Protein AF-A0A8S2YCW8-F1 (afdb_monomer_lite)

pLDDT: mean 87.6, std 7.98, range [51.78, 95.0]

Secondary structure (DSSP, 8-state):
--TTHHHHHHHHHHHHHHHHHHHHHHHHHHHHHHHHHHHHHHHHHHHHHHHHHHHHHHHHHHHHHHHHHHHHHHHHHHHHTTT-SSSSHHHHHHHHHHHHHHHHHHH--

Sequence (109 aa):
MSSLLLPLVLGVFTAIITIQQQNAAREQRNQDRNATEKQRLEDQMAAKQLRELEGILSDNRYKDDAFDAYMKEIGKMMQNNHGWLTSNLVTATIARAETLTIFRRLDAN

Radius of gyration: 37.37 Å; chains: 1; bounding box: 82×25×93 Å

Foldseek 3Di:
DPPPPVVVVVVVVVVVVVVVVVVVVVVVVVVVVVVVVVVVVVVVVVVVVVVVVVVVVVLVVVLVVLVVVLVVVLVVLCVVVVNDQVPDPVSVVVNVVSVVVSVCVNVVD

Organism: NCBI:txid392030

Structure (mmCIF, N/CA/C/O backbone):
data_AF-A0A8S2YCW8-F1
#
_entry.id   AF-A0A8S2YCW8-F1
#
loop_
_atom_site.group_PDB
_atom_site.id
_atom_site.type_symbol
_atom_site.label_atom_id
_atom_site.label_alt_id
_atom_site.label_comp_id
_atom_site.label_asym_id
_atom_site.label_entity_id
_atom_site.label_seq_id
_atom_site.pdbx_PDB_ins_code
_atom_site.Cartn_x
_atom_site.Cartn_y
_atom_site.Cartn_z
_atom_site.occupancy
_atom_site.B_iso_or_equiv
_atom_site.auth_seq_id
_atom_site.auth_comp_id
_atom_site.auth_asym_id
_atom_site.auth_atom_id
_atom_site.pdbx_PDB_model_num
ATOM 1 N N . MET A 1 1 ? -53.677 -14.190 59.316 1.00 51.78 1 MET A N 1
ATOM 2 C CA . MET A 1 1 ? -52.674 -13.110 59.155 1.00 51.78 1 MET A CA 1
ATOM 3 C C . MET A 1 1 ? -51.583 -13.417 58.109 1.00 51.78 1 MET A C 1
ATOM 5 O O . MET A 1 1 ? -50.621 -12.671 58.026 1.00 51.78 1 MET A O 1
ATOM 9 N N . SER A 1 2 ? -51.740 -14.428 57.238 1.00 57.00 2 SER A N 1
ATOM 10 C CA . SER A 1 2 ? -50.680 -14.847 56.291 1.00 57.00 2 SER A CA 1
ATOM 11 C C . SER A 1 2 ? -50.781 -14.262 54.867 1.00 57.00 2 SER A C 1
ATOM 13 O O . SER A 1 2 ? -49.926 -14.542 54.037 1.00 57.00 2 SER A O 1
ATOM 15 N N . SER A 1 3 ? -51.795 -13.439 54.564 1.00 64.25 3 SER A N 1
ATOM 16 C CA . SER A 1 3 ? -52.083 -12.977 53.187 1.00 64.25 3 SER A CA 1
ATOM 17 C C . SER A 1 3 ? -51.224 -11.800 52.697 1.00 64.25 3 SER A C 1
ATOM 19 O O . SER A 1 3 ? -51.148 -11.576 51.494 1.00 64.25 3 SER A O 1
ATOM 21 N N . LEU A 1 4 ? -50.598 -11.034 53.596 1.00 64.19 4 LEU A N 1
ATOM 22 C CA . LEU A 1 4 ? -49.816 -9.831 53.254 1.00 64.19 4 LEU A CA 1
ATOM 23 C C . LEU A 1 4 ? -48.313 -10.099 53.088 1.00 64.19 4 LEU A C 1
ATOM 25 O O . LEU A 1 4 ? -47.610 -9.299 52.483 1.00 64.19 4 LEU A O 1
ATOM 29 N N . LEU A 1 5 ? -47.819 -11.231 53.594 1.00 71.00 5 LEU A N 1
ATOM 30 C CA . LEU A 1 5 ? -46.390 -11.564 53.601 1.00 71.00 5 LEU A CA 1
ATOM 31 C C . LEU A 1 5 ? -45.877 -11.949 52.204 1.00 71.00 5 LEU A C 1
ATOM 33 O O . LEU A 1 5 ? -44.788 -11.554 51.804 1.00 71.00 5 LEU A O 1
ATOM 37 N N . LEU A 1 6 ? -46.697 -12.672 51.443 1.00 74.81 6 LEU A N 1
ATOM 38 C CA . LEU A 1 6 ? -46.381 -13.163 50.100 1.00 74.81 6 LEU A CA 1
ATOM 39 C C . LEU A 1 6 ? -46.148 -12.037 49.070 1.00 74.81 6 LEU A C 1
ATOM 41 O O . LEU A 1 6 ? -45.087 -12.034 48.446 1.00 74.81 6 LEU A O 1
ATOM 45 N N . PRO A 1 7 ? -47.053 -11.048 48.910 1.00 79.12 7 PRO A N 1
ATOM 46 C CA . PRO A 1 7 ? -46.821 -9.933 47.989 1.00 79.12 7 PRO A CA 1
ATOM 47 C C . PRO A 1 7 ? -45.649 -9.036 48.416 1.00 79.12 7 PRO A C 1
ATOM 49 O O . PRO A 1 7 ? -44.955 -8.491 47.560 1.00 79.12 7 PRO A O 1
ATOM 52 N N . LEU A 1 8 ? -45.382 -8.919 49.720 1.00 79.38 8 LEU A N 1
ATOM 53 C CA . LEU A 1 8 ? -44.277 -8.108 50.234 1.00 79.38 8 LEU A CA 1
ATOM 54 C C . LEU A 1 8 ? -42.913 -8.747 49.928 1.00 79.38 8 LEU A C 1
ATOM 56 O O . LEU A 1 8 ? -42.007 -8.069 49.446 1.00 79.38 8 LEU A O 1
ATOM 60 N N . VAL A 1 9 ? -42.790 -10.064 50.127 1.00 82.69 9 VAL A N 1
ATOM 61 C CA . VAL A 1 9 ? -41.587 -10.831 49.760 1.00 82.69 9 VAL A CA 1
ATOM 62 C C . VAL A 1 9 ? -41.356 -10.788 48.249 1.00 82.69 9 VAL A C 1
ATOM 64 O O . VAL A 1 9 ? -40.226 -10.567 47.815 1.00 82.69 9 VAL A O 1
ATOM 67 N N . LEU A 1 10 ? -42.416 -10.921 47.444 1.00 84.25 10 LEU A N 1
ATOM 68 C CA . LEU A 1 10 ? -42.313 -10.832 45.986 1.00 84.25 10 LEU A CA 1
ATOM 69 C C . LEU A 1 10 ? -41.819 -9.448 45.539 1.00 84.25 10 LEU A C 1
ATOM 71 O O . LEU A 1 10 ? -40.929 -9.354 44.697 1.00 84.25 10 LEU A O 1
ATOM 75 N N . GLY A 1 11 ? -42.351 -8.373 46.130 1.00 84.88 11 GLY A N 1
ATOM 76 C CA . GLY A 1 11 ? -41.952 -6.997 45.824 1.00 84.88 11 GLY A CA 1
ATOM 77 C C . GLY A 1 11 ? -40.474 -6.730 46.112 1.00 84.88 11 GLY A C 1
ATOM 78 O O . GLY A 1 11 ? -39.764 -6.199 45.258 1.00 84.88 11 GLY A O 1
ATOM 79 N N . VAL A 1 12 ? -39.986 -7.171 47.276 1.00 84.75 12 VAL A N 1
ATOM 80 C CA . VAL A 1 12 ? -38.567 -7.050 47.650 1.00 84.75 12 VAL A CA 1
ATOM 81 C C . VAL A 1 12 ? -37.681 -7.864 46.707 1.00 84.75 12 VAL A C 1
ATOM 83 O O . VAL A 1 12 ? -36.671 -7.356 46.223 1.00 84.75 12 VAL A O 1
ATOM 86 N N . PHE A 1 13 ? -38.077 -9.095 46.382 1.00 88.62 13 PHE A N 1
ATOM 87 C CA . PHE A 1 13 ? -37.323 -9.951 45.466 1.00 88.62 13 PHE A CA 1
ATOM 88 C C . PHE A 1 13 ? -37.223 -9.336 44.063 1.00 88.62 13 PHE A C 1
ATOM 90 O O . PHE A 1 13 ? -36.146 -9.288 43.468 1.00 88.62 13 PHE A O 1
ATOM 97 N N . THR A 1 14 ? -38.327 -8.776 43.566 1.00 87.94 14 THR A N 1
ATOM 98 C CA . THR A 1 14 ? -38.380 -8.116 42.254 1.00 87.94 14 THR A CA 1
ATOM 99 C C . THR A 1 14 ? -37.515 -6.855 42.233 1.00 87.94 14 THR A C 1
ATOM 101 O O . THR A 1 14 ? -36.789 -6.621 41.266 1.00 87.94 14 THR A O 1
ATOM 104 N N . ALA A 1 15 ? -37.532 -6.063 43.309 1.00 86.75 15 ALA A N 1
ATOM 105 C CA . ALA A 1 15 ? -36.701 -4.868 43.436 1.00 86.75 15 ALA A CA 1
ATOM 106 C C . ALA A 1 15 ? -35.201 -5.211 43.427 1.00 86.75 15 ALA A C 1
ATOM 108 O O . ALA A 1 15 ? -34.435 -4.583 42.695 1.00 86.75 15 ALA A O 1
ATOM 109 N N . ILE A 1 16 ? -34.791 -6.246 44.170 1.00 88.69 16 ILE A N 1
ATOM 110 C CA . ILE A 1 16 ? -33.397 -6.714 44.203 1.00 88.69 16 ILE A CA 1
ATOM 111 C C . ILE A 1 16 ? -32.952 -7.176 42.811 1.00 88.69 16 ILE A C 1
ATOM 113 O O . ILE A 1 16 ? -31.912 -6.730 42.327 1.00 88.69 16 ILE A O 1
ATOM 117 N N . ILE A 1 17 ? -33.760 -8.001 42.135 1.00 90.75 17 ILE A N 1
ATOM 118 C CA . ILE A 1 17 ? -33.453 -8.474 40.777 1.00 90.75 17 ILE A CA 1
ATOM 119 C C . ILE A 1 17 ? -33.330 -7.302 39.802 1.00 90.75 17 ILE A C 1
ATOM 121 O O . ILE A 1 17 ? -32.395 -7.261 39.005 1.00 90.75 17 ILE A O 1
ATOM 125 N N . THR A 1 18 ? -34.235 -6.326 39.882 1.00 89.31 18 THR A N 1
ATOM 126 C CA . THR A 1 18 ? -34.230 -5.163 38.982 1.00 89.31 18 THR A CA 1
ATOM 127 C C . THR A 1 18 ? -32.955 -4.333 39.150 1.00 89.31 18 THR A C 1
ATOM 129 O O . THR A 1 18 ? -32.339 -3.936 38.161 1.00 89.31 18 THR A O 1
ATOM 132 N N . ILE A 1 19 ? -32.511 -4.110 40.390 1.00 90.94 19 ILE A N 1
ATOM 133 C CA . ILE A 1 19 ? -31.262 -3.389 40.679 1.00 90.94 19 ILE A CA 1
ATOM 134 C C . ILE A 1 19 ? -30.052 -4.180 40.164 1.00 90.94 19 ILE A C 1
ATOM 136 O O . ILE A 1 19 ? -29.151 -3.609 39.546 1.00 90.94 19 ILE A O 1
ATOM 140 N N . GLN A 1 20 ? -30.041 -5.498 40.365 1.00 90.75 20 GLN A N 1
ATOM 141 C CA . GLN A 1 20 ? -28.945 -6.358 39.925 1.00 90.75 20 GLN A CA 1
ATOM 142 C C . GLN A 1 20 ? -28.831 -6.398 38.392 1.00 90.75 20 GLN A C 1
ATOM 144 O O . GLN A 1 20 ? -27.733 -6.264 37.855 1.00 90.75 20 GLN A O 1
ATOM 149 N N . GLN A 1 21 ? -29.962 -6.474 37.683 1.00 87.56 21 GLN A N 1
ATOM 150 C CA . GLN A 1 21 ? -30.009 -6.385 36.221 1.00 87.56 21 GLN A CA 1
ATOM 151 C C . GLN A 1 21 ? -29.531 -5.024 35.706 1.00 87.56 21 GLN A C 1
ATOM 153 O O . GLN A 1 21 ? -28.794 -4.967 34.724 1.00 87.56 21 GLN A O 1
ATOM 158 N N . GLN A 1 22 ? -29.905 -3.924 36.367 1.00 91.12 22 GLN A N 1
ATOM 159 C CA . GLN A 1 22 ? -29.423 -2.595 35.984 1.00 91.12 22 GLN A CA 1
ATOM 160 C C . GLN A 1 22 ? -27.908 -2.460 36.151 1.00 91.12 22 GLN A C 1
ATOM 162 O O . GLN A 1 22 ? -27.257 -1.866 35.291 1.00 91.12 22 GLN A O 1
ATOM 167 N N . ASN A 1 23 ? -27.341 -3.013 37.223 1.00 90.00 23 ASN A N 1
ATOM 168 C CA . ASN A 1 23 ? -25.897 -2.986 37.449 1.00 90.00 23 ASN A CA 1
ATOM 169 C C . ASN A 1 23 ? -25.153 -3.836 36.411 1.00 90.00 23 ASN A C 1
ATOM 171 O O . ASN A 1 23 ? -24.225 -3.331 35.782 1.00 90.00 23 ASN A O 1
ATOM 175 N N . ALA A 1 24 ? -25.625 -5.056 36.139 1.00 91.38 24 ALA A N 1
ATOM 176 C CA . ALA A 1 24 ? -25.048 -5.920 35.109 1.00 91.38 24 ALA A CA 1
ATOM 177 C C . ALA A 1 24 ? -25.117 -5.279 33.710 1.00 91.38 24 AL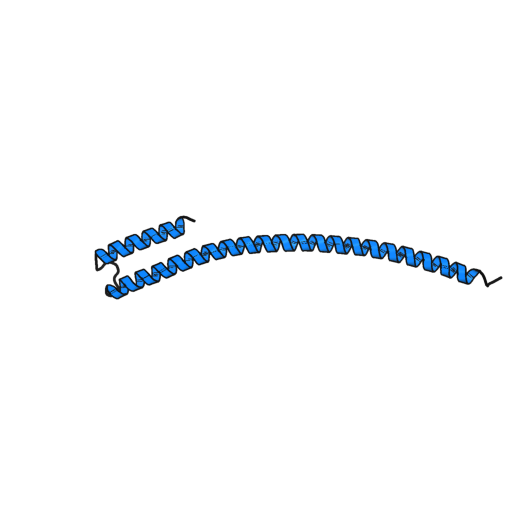A A C 1
ATOM 179 O O . ALA A 1 24 ? -24.131 -5.263 32.978 1.00 91.38 24 ALA A O 1
ATOM 180 N N . ALA A 1 25 ? -26.248 -4.658 33.356 1.00 89.62 25 ALA A N 1
ATOM 181 C CA . ALA A 1 25 ? -26.394 -3.957 32.081 1.00 89.62 25 ALA A CA 1
ATOM 182 C C . ALA A 1 25 ? -25.460 -2.739 31.964 1.00 89.62 25 ALA A C 1
ATOM 184 O O . ALA A 1 25 ? -25.008 -2.405 30.869 1.00 89.62 25 ALA A O 1
ATOM 185 N N . ARG A 1 26 ? -25.166 -2.049 33.075 1.00 90.62 26 ARG A N 1
ATOM 186 C CA . ARG A 1 26 ? -24.198 -0.940 33.097 1.00 90.62 26 ARG A CA 1
ATOM 187 C C . ARG A 1 26 ? -22.769 -1.438 32.916 1.00 90.62 26 ARG A C 1
ATOM 189 O O . ARG A 1 26 ? -22.034 -0.848 32.129 1.00 90.62 26 ARG A O 1
ATOM 196 N N . GLU A 1 27 ? -22.393 -2.514 33.599 1.00 91.12 27 GLU A N 1
ATOM 197 C CA . GLU A 1 27 ? -21.078 -3.140 33.432 1.00 91.12 27 GLU A CA 1
ATOM 198 C C . GLU A 1 27 ? -20.874 -3.634 32.002 1.00 91.12 27 GLU A C 1
ATOM 200 O O . GLU A 1 27 ? -19.860 -3.306 31.388 1.00 91.12 27 GLU A O 1
ATOM 205 N N . GLN A 1 28 ? -21.869 -4.316 31.432 1.00 89.56 28 GLN A N 1
ATOM 206 C CA . GLN A 1 28 ? -21.807 -4.807 30.059 1.00 89.56 28 GLN A CA 1
ATOM 207 C C . GLN A 1 28 ? -21.657 -3.661 29.050 1.00 89.56 28 GLN A C 1
ATOM 209 O O . GLN A 1 28 ? -20.768 -3.698 28.208 1.00 89.56 28 GLN A O 1
ATOM 214 N N . ARG A 1 29 ? -22.424 -2.570 29.195 1.00 90.62 29 ARG A N 1
ATOM 215 C CA . ARG A 1 29 ? -22.271 -1.380 28.334 1.00 90.62 29 ARG A CA 1
ATOM 216 C C . ARG A 1 29 ? -20.881 -0.755 28.425 1.00 90.62 29 ARG A C 1
ATOM 218 O O . ARG A 1 29 ? -20.391 -0.228 27.429 1.00 90.62 29 ARG A O 1
ATOM 225 N N . ASN A 1 30 ? -20.261 -0.769 29.602 1.00 91.00 30 ASN A N 1
ATOM 226 C CA . ASN A 1 30 ? -18.904 -0.254 29.768 1.00 91.00 30 ASN A CA 1
ATOM 227 C C . ASN A 1 30 ? -17.874 -1.180 29.107 1.00 91.00 30 ASN A C 1
ATOM 229 O O . ASN A 1 30 ? -16.959 -0.691 28.450 1.00 91.00 30 ASN A O 1
ATOM 233 N N . GLN A 1 31 ? -18.043 -2.499 29.220 1.00 91.69 31 GLN A N 1
ATOM 234 C CA . GLN A 1 31 ? -17.190 -3.474 28.536 1.00 91.69 31 GLN A CA 1
ATOM 235 C C . GLN A 1 31 ? -17.317 -3.367 27.013 1.00 91.69 31 GLN A C 1
ATOM 237 O O . GLN A 1 31 ? -16.300 -3.284 26.327 1.00 91.69 31 GLN A O 1
ATOM 242 N N . ASP A 1 32 ? -18.542 -3.272 26.496 1.00 92.50 32 ASP A N 1
ATOM 243 C CA . ASP A 1 32 ? -18.811 -3.127 25.064 1.00 92.50 32 ASP A CA 1
ATOM 244 C C . ASP A 1 32 ? -18.211 -1.831 24.508 1.00 92.50 32 ASP A C 1
ATOM 246 O O . ASP A 1 32 ? -17.625 -1.827 23.424 1.00 92.50 32 ASP A O 1
ATOM 250 N N . ARG A 1 33 ? -18.297 -0.724 25.261 1.00 92.19 33 ARG A N 1
ATOM 251 C CA . ARG A 1 33 ? -17.647 0.544 24.891 1.00 92.19 33 ARG A CA 1
ATOM 252 C C . ARG A 1 33 ? -16.136 0.394 24.804 1.00 92.19 33 ARG A C 1
ATOM 254 O O . ARG A 1 33 ? -15.564 0.762 23.784 1.00 92.19 33 ARG A O 1
ATOM 261 N N . ASN A 1 34 ? -15.512 -0.195 25.822 1.00 91.06 34 ASN A N 1
ATOM 262 C CA . ASN A 1 34 ? -14.064 -0.398 25.842 1.00 91.06 34 ASN A CA 1
ATOM 263 C C . ASN A 1 34 ? -13.605 -1.312 24.696 1.00 91.06 34 ASN A C 1
ATOM 265 O O . ASN A 1 34 ? -12.594 -1.040 24.051 1.00 91.06 34 ASN A O 1
ATOM 269 N N . ALA A 1 35 ? -14.362 -2.376 24.409 1.00 92.94 35 ALA A N 1
ATOM 270 C CA . ALA A 1 35 ? -14.090 -3.269 23.287 1.00 92.94 35 ALA A CA 1
ATOM 271 C C . ALA A 1 35 ? -14.215 -2.536 21.944 1.00 92.94 35 ALA A C 1
ATOM 273 O O . ALA A 1 35 ? -13.333 -2.650 21.096 1.00 92.94 35 ALA A O 1
ATOM 274 N N . THR A 1 36 ? -15.261 -1.723 21.782 1.00 92.38 36 THR A N 1
ATOM 275 C CA . THR A 1 36 ? -15.484 -0.927 20.568 1.00 92.38 36 THR A CA 1
ATOM 276 C C . THR A 1 36 ? -14.378 0.107 20.366 1.00 92.38 36 THR A C 1
ATOM 278 O O . THR A 1 36 ? -13.892 0.278 19.252 1.00 92.38 36 THR A O 1
ATOM 281 N N . GLU A 1 37 ? -13.952 0.805 21.420 1.00 93.00 37 GLU A N 1
ATOM 282 C CA . GLU A 1 37 ? -12.852 1.772 21.337 1.00 93.00 37 GLU A CA 1
ATOM 283 C C . GLU A 1 37 ? -11.537 1.096 20.957 1.00 93.00 37 GLU A C 1
ATOM 285 O O . GLU A 1 37 ? -10.843 1.573 20.057 1.00 93.00 37 GLU A O 1
ATOM 290 N N . LYS A 1 38 ? -11.231 -0.050 21.573 1.00 93.56 38 LYS A N 1
ATOM 291 C CA . LYS A 1 38 ? -10.052 -0.843 21.221 1.00 93.56 38 LYS A CA 1
ATOM 292 C C . LYS A 1 38 ? -10.088 -1.274 19.754 1.00 93.56 38 LYS A C 1
ATOM 294 O O . LYS A 1 38 ? -9.110 -1.066 19.041 1.00 93.56 38 LYS A O 1
ATOM 299 N N . GLN A 1 39 ? -11.222 -1.797 19.292 1.00 91.94 39 GLN A N 1
ATOM 300 C CA . GLN A 1 39 ? -11.384 -2.231 17.908 1.00 91.94 39 GLN A CA 1
ATOM 301 C C . GLN A 1 39 ? -11.228 -1.063 16.925 1.00 91.94 39 GLN A C 1
ATOM 303 O O . GLN A 1 39 ? -10.525 -1.186 15.929 1.00 91.94 39 GLN A O 1
ATOM 308 N N . ARG A 1 40 ? -11.779 0.118 17.238 1.00 93.75 40 ARG A N 1
ATOM 309 C CA . ARG A 1 40 ? -11.602 1.317 16.398 1.00 93.75 40 ARG A CA 1
ATOM 310 C C . ARG A 1 40 ? -10.143 1.754 16.294 1.00 93.75 40 ARG A C 1
ATOM 312 O O . ARG A 1 40 ? -9.740 2.221 15.232 1.00 93.75 40 ARG A O 1
ATOM 319 N N . LEU A 1 41 ? -9.364 1.637 17.369 1.00 93.31 41 LEU A N 1
ATOM 320 C CA . LEU A 1 41 ? -7.934 1.956 17.345 1.00 93.31 41 LEU A CA 1
ATOM 321 C C . LEU A 1 41 ? -7.147 0.948 16.499 1.00 93.31 41 LEU A C 1
ATOM 323 O O . LEU A 1 41 ? -6.292 1.352 15.710 1.00 93.31 41 LEU A O 1
ATOM 327 N N . GLU A 1 42 ? -7.452 -0.342 16.630 1.00 93.69 42 GLU A N 1
ATOM 328 C CA . GLU A 1 42 ? -6.850 -1.402 15.814 1.00 93.69 42 GLU A CA 1
ATOM 329 C C . GLU A 1 42 ? -7.177 -1.213 14.325 1.00 93.69 42 GLU A C 1
ATOM 331 O O . GLU A 1 42 ? -6.263 -1.202 13.499 1.00 93.69 42 GLU A O 1
ATOM 336 N N . ASP A 1 43 ? -8.439 -0.938 13.990 1.00 93.50 43 ASP A N 1
ATOM 337 C CA . ASP A 1 43 ? -8.883 -0.676 12.617 1.00 93.50 43 ASP A CA 1
ATOM 338 C C . ASP A 1 43 ? -8.195 0.561 12.018 1.00 93.50 43 ASP A C 1
ATOM 340 O O . ASP A 1 43 ? -7.779 0.554 10.858 1.00 93.50 43 ASP A O 1
ATOM 344 N N . GLN A 1 44 ? -8.030 1.632 12.802 1.00 94.12 44 GLN A N 1
ATOM 345 C CA . GLN A 1 44 ? -7.313 2.831 12.358 1.00 94.12 44 GLN A CA 1
ATOM 346 C C . GLN A 1 44 ? -5.834 2.550 12.083 1.00 94.12 44 GLN A C 1
ATOM 348 O O . GLN A 1 44 ? -5.291 3.041 11.088 1.00 94.12 44 GLN A O 1
ATOM 353 N N . MET A 1 45 ? -5.178 1.761 12.938 1.00 94.31 45 MET A N 1
ATOM 354 C CA . MET A 1 45 ? -3.787 1.362 12.726 1.00 94.31 45 MET A CA 1
ATOM 355 C C . MET A 1 45 ? -3.644 0.475 11.489 1.00 94.31 45 MET A C 1
ATOM 357 O O . MET A 1 45 ? -2.784 0.751 10.652 1.00 94.31 45 MET A O 1
ATOM 361 N N . ALA A 1 46 ? -4.517 -0.520 11.326 1.00 93.56 46 ALA A N 1
ATOM 362 C CA . ALA A 1 46 ? -4.533 -1.390 10.156 1.00 93.56 46 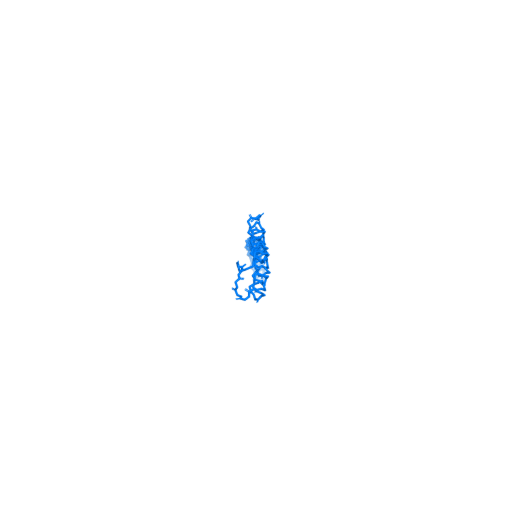ALA A CA 1
ATOM 363 C C . ALA A 1 46 ? -4.759 -0.592 8.862 1.00 93.56 46 ALA A C 1
ATOM 365 O O . ALA A 1 46 ? -4.024 -0.759 7.890 1.00 93.56 46 ALA A O 1
ATOM 366 N N . ALA A 1 47 ? -5.710 0.347 8.857 1.00 93.12 47 ALA A N 1
ATOM 367 C CA . ALA A 1 47 ? -5.966 1.209 7.705 1.00 93.12 47 ALA A CA 1
ATOM 368 C C . ALA A 1 47 ? -4.764 2.102 7.357 1.00 93.12 47 ALA A C 1
ATOM 370 O O . ALA A 1 47 ? -4.481 2.329 6.179 1.00 93.12 47 ALA A O 1
ATOM 371 N N . LYS A 1 48 ? -4.038 2.607 8.362 1.00 93.88 48 LYS A N 1
ATOM 372 C CA . LYS A 1 48 ? -2.823 3.400 8.139 1.00 93.88 48 LYS A CA 1
ATOM 373 C C . LYS A 1 48 ? -1.712 2.552 7.515 1.00 93.88 48 LYS A C 1
ATOM 375 O O . LYS A 1 48 ? -1.125 2.979 6.526 1.00 93.88 48 LYS A O 1
ATOM 380 N N . GLN A 1 49 ? -1.472 1.358 8.057 1.00 93.31 49 GLN A N 1
ATOM 381 C CA . GLN A 1 49 ? -0.475 0.422 7.531 1.00 93.31 49 GLN A CA 1
ATOM 382 C C . GLN A 1 49 ? -0.800 -0.010 6.099 1.00 93.31 49 GLN A C 1
ATOM 384 O O . GLN A 1 49 ? 0.090 -0.052 5.257 1.00 93.31 49 GLN A O 1
ATOM 389 N N . LEU A 1 50 ? -2.076 -0.271 5.799 1.00 93.19 50 LEU A N 1
ATOM 390 C CA . LEU A 1 50 ? -2.519 -0.612 4.446 1.00 93.19 50 LEU A CA 1
ATOM 391 C C . LEU A 1 50 ? -2.231 0.512 3.449 1.00 93.19 50 LEU A C 1
ATOM 393 O O . LEU A 1 50 ? -1.695 0.239 2.382 1.00 93.19 50 LEU A O 1
ATOM 397 N N . ARG A 1 51 ? -2.525 1.769 3.802 1.00 91.56 51 ARG A N 1
ATOM 398 C CA . ARG A 1 51 ? -2.232 2.920 2.929 1.00 91.56 51 ARG A CA 1
ATOM 399 C C . ARG A 1 51 ? -0.738 3.106 2.687 1.00 91.56 51 ARG A C 1
ATOM 401 O O . ARG A 1 51 ? -0.336 3.426 1.574 1.00 91.56 51 ARG A O 1
ATOM 408 N N . GLU A 1 52 ? 0.077 2.927 3.721 1.00 92.94 52 GLU A N 1
ATOM 409 C C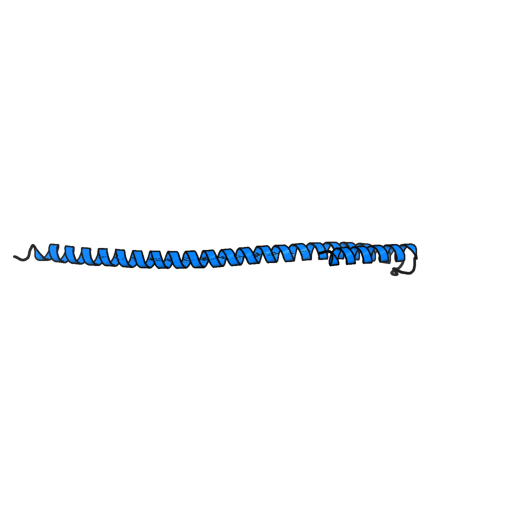A . GLU A 1 52 ? 1.534 3.018 3.605 1.00 92.94 52 GLU A CA 1
ATOM 410 C C . GLU A 1 52 ? 2.083 1.911 2.697 1.00 92.94 52 GLU A C 1
ATOM 412 O O . GLU A 1 52 ? 2.849 2.186 1.773 1.00 92.94 52 GLU A O 1
ATOM 417 N N . LEU A 1 53 ? 1.613 0.677 2.891 1.00 92.62 53 LEU A N 1
ATOM 418 C CA . LEU A 1 53 ? 1.986 -0.458 2.056 1.00 92.62 53 LEU A CA 1
ATOM 419 C C . LEU A 1 53 ? 1.545 -0.268 0.601 1.00 92.62 53 LEU A C 1
ATOM 421 O O . LEU A 1 53 ? 2.304 -0.569 -0.313 1.00 92.62 53 LEU A O 1
ATOM 425 N N . GLU A 1 54 ? 0.338 0.244 0.372 1.00 91.56 54 GLU A N 1
ATOM 426 C CA . GLU A 1 54 ? -0.174 0.527 -0.969 1.00 91.56 54 GLU A CA 1
ATOM 427 C C . GLU A 1 54 ? 0.665 1.596 -1.680 1.00 91.56 54 GLU A C 1
ATOM 429 O O . GLU A 1 54 ? 0.982 1.435 -2.858 1.00 91.56 54 GLU A O 1
ATOM 434 N N . GLY A 1 55 ? 1.116 2.624 -0.953 1.00 88.62 55 GLY A N 1
ATOM 435 C CA . GLY A 1 55 ? 2.063 3.615 -1.464 1.00 88.62 55 GLY A CA 1
ATOM 436 C C . GLY A 1 55 ? 3.393 2.989 -1.894 1.00 88.62 55 GLY A C 1
ATOM 437 O O . GLY A 1 55 ? 3.835 3.206 -3.021 1.00 88.62 55 GLY A O 1
ATOM 438 N N . ILE A 1 56 ? 3.988 2.152 -1.037 1.00 89.31 56 ILE A N 1
ATOM 439 C CA . ILE A 1 56 ? 5.246 1.444 -1.337 1.00 89.31 56 ILE A CA 1
ATOM 440 C C . ILE A 1 56 ? 5.076 0.511 -2.542 1.00 89.31 56 ILE A C 1
ATOM 442 O O . ILE A 1 56 ? 5.904 0.496 -3.449 1.00 89.31 56 ILE A O 1
ATOM 446 N N . LEU A 1 57 ? 3.989 -0.262 -2.581 1.00 89.25 57 LEU A N 1
ATOM 447 C CA . LEU A 1 57 ? 3.705 -1.171 -3.690 1.00 89.25 57 LEU A CA 1
ATOM 448 C C . LEU A 1 57 ? 3.459 -0.420 -4.998 1.00 89.25 57 LEU A C 1
ATOM 450 O O . LEU A 1 57 ? 3.811 -0.936 -6.055 1.00 89.25 57 LEU A O 1
ATOM 454 N N . SER A 1 58 ? 2.846 0.762 -4.949 1.00 89.00 58 SER A N 1
ATOM 455 C CA . SER A 1 58 ? 2.642 1.593 -6.133 1.00 89.00 58 SER A CA 1
ATOM 456 C C . SER A 1 58 ? 3.961 2.148 -6.670 1.00 89.00 58 SER A C 1
ATOM 458 O O . SER A 1 58 ? 4.155 2.139 -7.884 1.00 89.00 58 SER A O 1
ATOM 460 N N . ASP A 1 59 ? 4.864 2.610 -5.799 1.00 87.94 59 ASP A N 1
ATOM 461 C CA . ASP A 1 59 ? 6.191 3.084 -6.218 1.00 87.94 59 ASP A CA 1
ATOM 462 C C . ASP A 1 59 ? 7.030 1.935 -6.798 1.00 87.94 59 ASP A C 1
ATOM 464 O O . ASP A 1 59 ? 7.600 2.067 -7.880 1.00 87.94 59 ASP A O 1
ATOM 468 N N . ASN A 1 60 ? 7.010 0.765 -6.151 1.00 86.69 60 ASN A N 1
ATOM 469 C CA . ASN A 1 60 ? 7.688 -0.426 -6.665 1.00 86.69 60 ASN A CA 1
ATOM 470 C C . ASN A 1 60 ? 7.133 -0.862 -8.026 1.00 86.69 60 ASN A C 1
ATOM 472 O O . ASN A 1 60 ? 7.914 -1.092 -8.939 1.00 86.69 60 ASN A O 1
ATOM 476 N N . ARG A 1 61 ? 5.804 -0.899 -8.209 1.00 89.06 61 ARG A N 1
ATOM 477 C CA . ARG A 1 61 ? 5.206 -1.221 -9.519 1.00 89.06 61 ARG A CA 1
ATOM 478 C C . ARG A 1 61 ? 5.629 -0.242 -10.604 1.00 89.06 61 ARG A C 1
ATOM 480 O O . ARG A 1 61 ? 5.925 -0.658 -11.714 1.00 89.06 61 ARG A O 1
ATOM 487 N N . TYR A 1 62 ? 5.683 1.049 -10.288 1.00 87.62 62 TYR A N 1
ATOM 488 C CA . TYR A 1 62 ? 6.151 2.051 -11.240 1.00 87.62 62 TYR A CA 1
ATOM 489 C C . TYR A 1 62 ? 7.618 1.826 -11.641 1.00 87.62 62 TYR A C 1
ATOM 491 O O . TYR A 1 62 ? 7.965 1.959 -12.817 1.00 87.62 62 TYR A O 1
ATOM 499 N N . LYS A 1 63 ? 8.476 1.477 -10.674 1.00 88.38 63 LYS A N 1
ATOM 500 C CA . LYS A 1 63 ? 9.888 1.140 -10.910 1.00 88.38 63 LYS A CA 1
ATOM 501 C C . LYS A 1 63 ? 10.027 -0.134 -11.749 1.00 88.38 63 LYS A C 1
ATOM 503 O O . LYS A 1 63 ? 10.795 -0.129 -12.712 1.00 88.38 63 LYS A O 1
ATOM 508 N N . ASP A 1 64 ? 9.244 -1.163 -11.441 1.00 91.00 64 ASP A N 1
ATOM 509 C CA . ASP A 1 64 ? 9.210 -2.425 -12.182 1.00 91.00 64 ASP A CA 1
ATOM 510 C C . ASP A 1 64 ? 8.753 -2.205 -13.631 1.00 91.00 64 ASP A C 1
ATOM 512 O O . ASP A 1 64 ? 9.455 -2.603 -14.556 1.00 91.00 64 ASP A O 1
ATOM 516 N N . ASP A 1 65 ? 7.656 -1.474 -13.853 1.00 91.12 65 ASP A N 1
ATOM 517 C CA . ASP A 1 65 ? 7.148 -1.161 -15.196 1.00 91.12 65 ASP A CA 1
ATOM 518 C C . ASP A 1 65 ? 8.183 -0.387 -16.035 1.00 91.12 65 ASP A C 1
ATOM 520 O O . ASP A 1 65 ? 8.366 -0.646 -17.230 1.00 91.12 65 ASP A O 1
ATOM 524 N N . ALA A 1 66 ? 8.881 0.575 -15.418 1.00 89.56 66 ALA A N 1
ATOM 525 C CA . ALA A 1 66 ? 9.937 1.335 -16.082 1.00 89.56 66 ALA A CA 1
ATOM 526 C C . ALA A 1 66 ? 11.133 0.444 -16.454 1.00 89.56 66 ALA A C 1
ATOM 528 O O . ALA A 1 66 ? 11.691 0.581 -17.548 1.00 89.56 66 ALA A O 1
ATOM 529 N N . PHE A 1 67 ? 11.518 -0.473 -15.566 1.00 92.00 67 PHE A N 1
ATOM 530 C CA . PHE A 1 67 ? 12.610 -1.410 -15.805 1.00 92.00 67 PHE A CA 1
ATOM 531 C C . PHE A 1 67 ? 12.255 -2.461 -16.867 1.00 92.00 67 PHE A C 1
ATOM 533 O O . PHE A 1 67 ? 13.070 -2.743 -17.747 1.00 92.00 67 PHE A O 1
ATOM 540 N N . ASP A 1 68 ? 11.029 -2.979 -16.861 1.00 93.75 68 ASP A N 1
ATOM 541 C CA . ASP A 1 68 ? 10.534 -3.922 -17.865 1.00 93.75 68 ASP A CA 1
ATOM 542 C C . ASP A 1 68 ? 10.498 -3.295 -19.263 1.00 93.75 68 ASP A C 1
ATOM 544 O O . ASP A 1 68 ? 10.941 -3.907 -20.245 1.00 93.75 68 ASP A O 1
ATOM 548 N N . ALA A 1 69 ? 10.027 -2.048 -19.369 1.00 92.50 69 ALA A N 1
ATOM 549 C CA . ALA A 1 69 ? 10.052 -1.300 -20.623 1.00 92.50 69 ALA A CA 1
ATOM 550 C C . ALA A 1 69 ? 11.486 -1.142 -21.154 1.00 92.50 69 ALA A C 1
ATOM 552 O O . ALA A 1 69 ? 11.750 -1.425 -22.326 1.00 92.50 69 ALA A O 1
ATOM 553 N N . TYR A 1 70 ? 12.419 -0.780 -20.271 1.00 92.94 70 TYR A N 1
ATOM 554 C CA . TYR A 1 70 ? 13.840 -0.680 -20.587 1.00 92.94 70 TYR A CA 1
ATOM 555 C C . TYR A 1 70 ? 14.430 -2.012 -21.069 1.00 92.94 70 TYR A C 1
ATOM 557 O O . TYR A 1 70 ? 15.073 -2.063 -22.120 1.00 92.94 70 TYR A O 1
ATOM 565 N N . MET A 1 71 ? 14.179 -3.112 -20.357 1.00 93.25 71 MET A N 1
ATOM 566 C CA . MET A 1 71 ? 14.688 -4.435 -20.730 1.00 93.25 71 MET A CA 1
ATOM 567 C C . MET A 1 71 ? 14.160 -4.888 -22.091 1.00 93.25 71 MET A C 1
ATOM 569 O O . MET A 1 71 ? 14.906 -5.458 -22.892 1.00 93.25 71 MET A O 1
ATOM 573 N N . LYS A 1 72 ? 12.894 -4.592 -22.394 1.00 95.00 72 LYS A N 1
ATOM 574 C CA . LYS A 1 72 ? 12.298 -4.873 -23.702 1.00 95.00 72 LYS A CA 1
ATOM 575 C C . LYS A 1 72 ? 12.969 -4.074 -24.820 1.00 95.00 72 LYS A C 1
ATOM 577 O O . LYS A 1 72 ? 13.218 -4.613 -25.901 1.00 95.00 72 LYS A O 1
ATOM 582 N N . GLU A 1 73 ? 13.269 -2.806 -24.570 1.00 91.38 73 GLU A N 1
ATOM 583 C CA . GLU A 1 73 ? 13.917 -1.920 -25.534 1.00 91.38 73 GLU A CA 1
ATOM 584 C C . GLU A 1 73 ? 15.373 -2.325 -25.803 1.00 91.38 73 GLU A C 1
ATOM 586 O O . GLU A 1 73 ? 15.761 -2.509 -26.960 1.00 91.38 73 GLU A O 1
ATOM 591 N N . ILE A 1 74 ? 16.143 -2.600 -24.749 1.00 92.69 74 ILE A N 1
ATOM 592 C C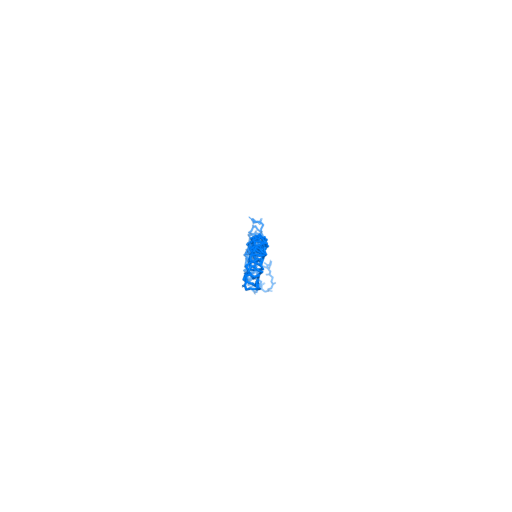A . ILE A 1 74 ? 17.507 -3.133 -24.852 1.00 92.69 74 ILE A CA 1
ATOM 593 C C . ILE A 1 74 ? 17.521 -4.496 -25.546 1.00 92.69 74 ILE A C 1
ATOM 595 O O . ILE A 1 74 ? 18.344 -4.724 -26.434 1.00 92.69 74 ILE A O 1
ATOM 599 N N . GLY A 1 75 ? 16.580 -5.385 -25.216 1.00 91.12 75 G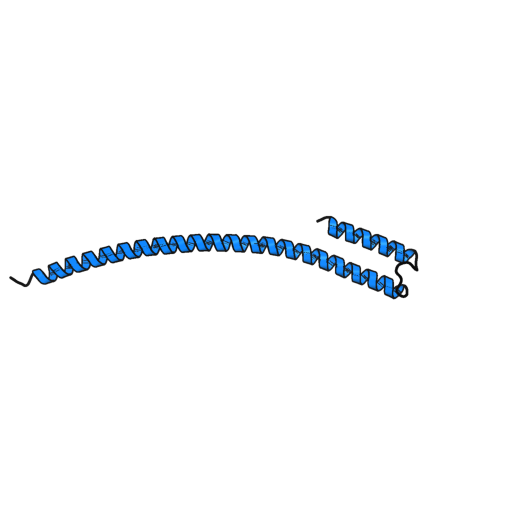LY A N 1
ATOM 600 C CA . GLY A 1 75 ? 16.437 -6.682 -25.875 1.00 91.12 75 GLY A CA 1
ATOM 601 C C . GLY A 1 75 ? 16.189 -6.548 -27.380 1.00 91.12 75 GLY A C 1
ATOM 602 O O . GLY A 1 75 ? 16.814 -7.245 -28.180 1.00 91.12 75 GLY A O 1
ATOM 603 N N . LYS A 1 76 ? 15.350 -5.589 -27.792 1.00 91.75 76 LYS A N 1
ATOM 604 C CA . LYS A 1 76 ? 15.118 -5.279 -29.210 1.00 91.75 76 LYS A CA 1
ATOM 605 C C . LYS A 1 76 ? 16.375 -4.728 -29.887 1.00 91.75 76 LYS A C 1
ATOM 607 O O . LYS A 1 76 ? 16.693 -5.132 -31.004 1.00 91.75 76 LYS A O 1
ATOM 612 N N . MET A 1 77 ? 17.106 -3.83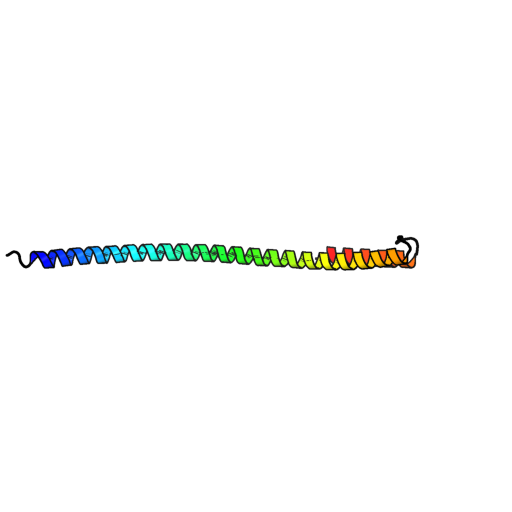3 -29.222 1.00 90.50 77 MET A N 1
ATOM 613 C CA . MET A 1 77 ? 18.376 -3.304 -29.733 1.00 90.50 77 MET A CA 1
ATOM 614 C C . MET A 1 77 ? 19.424 -4.409 -29.906 1.00 90.50 77 MET A C 1
ATOM 616 O O . MET A 1 77 ? 20.092 -4.449 -30.937 1.00 90.50 77 MET A O 1
ATOM 620 N N . MET A 1 78 ? 19.520 -5.340 -28.953 1.00 89.88 78 MET A N 1
ATOM 621 C CA . MET A 1 78 ? 20.375 -6.525 -29.060 1.00 89.88 78 MET A CA 1
ATOM 622 C C . MET A 1 78 ? 19.968 -7.405 -30.236 1.00 89.88 78 MET A C 1
ATOM 624 O O . MET A 1 78 ? 20.820 -7.777 -31.037 1.00 89.88 78 MET A O 1
ATOM 628 N N . GLN A 1 79 ? 18.679 -7.717 -30.372 1.00 91.50 79 GLN A N 1
ATOM 629 C CA . GLN A 1 79 ? 18.177 -8.557 -31.458 1.00 91.50 79 GLN A CA 1
ATOM 630 C C . GLN A 1 79 ? 18.486 -7.949 -32.832 1.00 91.50 79 GLN A C 1
ATOM 632 O O . GLN A 1 79 ? 18.970 -8.647 -33.722 1.00 91.50 79 GLN A O 1
ATOM 637 N N . ASN A 1 80 ? 18.288 -6.637 -32.977 1.00 87.94 80 ASN A N 1
ATOM 638 C CA . ASN A 1 80 ? 18.593 -5.898 -34.202 1.00 87.94 80 ASN A CA 1
ATOM 639 C C . ASN A 1 80 ? 20.097 -5.801 -34.498 1.00 87.94 80 ASN A C 1
ATOM 641 O O . ASN A 1 80 ? 20.476 -5.490 -35.624 1.00 87.94 80 ASN A O 1
ATOM 645 N N . ASN A 1 81 ? 20.948 -6.049 -33.502 1.00 88.38 81 ASN A N 1
ATOM 646 C CA . ASN A 1 81 ? 22.394 -5.897 -33.595 1.00 88.38 81 ASN A CA 1
ATOM 647 C C . ASN A 1 81 ? 23.141 -7.221 -33.319 1.00 88.38 81 ASN A C 1
ATOM 649 O O . ASN A 1 81 ? 24.242 -7.245 -32.765 1.00 88.38 81 ASN A O 1
ATOM 653 N N . HIS A 1 82 ? 22.521 -8.338 -33.720 1.00 86.12 82 HIS A N 1
ATOM 654 C CA . HIS A 1 82 ? 23.069 -9.701 -33.658 1.00 86.12 82 HIS A CA 1
ATOM 655 C C . HIS A 1 82 ? 23.503 -10.161 -32.256 1.00 86.12 82 HIS A C 1
ATOM 657 O O . HIS A 1 82 ? 24.486 -10.881 -32.098 1.00 86.12 82 HIS A O 1
ATOM 663 N N . GLY A 1 83 ? 22.774 -9.736 -31.226 1.00 82.44 83 GLY A N 1
ATOM 664 C CA . GLY A 1 83 ? 23.029 -10.094 -29.832 1.00 82.44 83 GLY A CA 1
ATOM 665 C C . GLY A 1 83 ? 24.051 -9.205 -29.123 1.00 82.44 83 GLY A C 1
ATOM 666 O O . GLY A 1 83 ? 24.302 -9.416 -27.940 1.00 82.44 83 GLY A O 1
ATOM 667 N N . TRP A 1 84 ? 24.607 -8.189 -29.791 1.00 83.75 84 TRP A N 1
ATOM 668 C CA . TRP A 1 84 ? 25.597 -7.284 -29.205 1.00 83.75 84 TRP A CA 1
ATOM 669 C C . TRP A 1 84 ? 25.054 -5.860 -29.107 1.00 83.75 84 TRP A C 1
ATOM 671 O O . TRP A 1 84 ? 24.610 -5.285 -30.090 1.00 83.75 84 TRP A O 1
ATOM 681 N N . LEU A 1 85 ? 25.144 -5.233 -27.935 1.00 80.06 85 LEU A N 1
ATOM 682 C CA . LEU A 1 85 ? 24.784 -3.813 -27.769 1.00 80.06 85 LEU A CA 1
ATOM 683 C C . LEU A 1 85 ? 25.870 -2.857 -28.270 1.00 80.06 85 LEU A C 1
ATOM 685 O O . LEU A 1 85 ? 25.589 -1.700 -28.558 1.00 80.06 85 LEU A O 1
ATOM 689 N N . THR A 1 86 ? 27.108 -3.339 -28.370 1.00 82.50 86 THR A N 1
ATOM 690 C CA . THR A 1 86 ? 28.303 -2.514 -28.588 1.00 82.50 86 THR A CA 1
ATOM 691 C C . THR A 1 86 ? 28.871 -2.597 -30.000 1.00 82.50 86 THR A C 1
ATOM 693 O O . THR A 1 86 ? 29.745 -1.809 -30.346 1.00 82.50 86 THR A O 1
ATOM 696 N N . SER A 1 87 ? 28.391 -3.526 -30.830 1.00 78.69 87 SER A N 1
ATOM 697 C CA . SER A 1 87 ? 28.914 -3.736 -32.189 1.00 78.69 87 SER A CA 1
ATOM 698 C C . SER A 1 87 ? 28.575 -2.595 -33.154 1.00 78.69 87 SER A C 1
ATOM 700 O O . SER A 1 87 ? 29.268 -2.415 -34.151 1.00 78.69 87 SER A O 1
ATOM 702 N N . ASN A 1 88 ? 27.546 -1.797 -32.852 1.00 87.19 88 ASN A N 1
ATOM 703 C CA . ASN A 1 88 ? 27.175 -0.604 -33.603 1.00 87.19 88 ASN A CA 1
ATOM 704 C C . ASN A 1 88 ? 27.274 0.614 -32.680 1.00 87.19 88 ASN A C 1
ATOM 706 O O . ASN A 1 88 ? 26.629 0.655 -31.634 1.00 87.19 88 ASN A O 1
ATOM 710 N N . LEU A 1 89 ? 28.059 1.618 -33.081 1.00 86.88 89 LEU A N 1
ATOM 711 C CA . LEU A 1 89 ? 28.294 2.834 -32.299 1.00 86.88 89 LEU A CA 1
ATOM 712 C C . LEU A 1 89 ? 26.997 3.597 -31.978 1.00 86.88 89 LEU A C 1
ATOM 714 O O . LEU A 1 89 ? 26.846 4.117 -30.872 1.00 86.88 89 LEU A O 1
ATOM 718 N N . VAL A 1 90 ? 26.052 3.647 -32.920 1.00 87.44 90 VAL A N 1
ATOM 719 C CA . VAL A 1 90 ? 24.756 4.316 -32.741 1.00 87.44 90 VAL A CA 1
ATOM 720 C C . VAL A 1 90 ? 23.918 3.556 -31.717 1.00 87.44 90 VAL A C 1
ATOM 722 O O . VAL A 1 90 ? 23.442 4.152 -30.755 1.00 87.44 90 VAL A O 1
ATOM 725 N N . THR A 1 91 ? 23.815 2.232 -31.857 1.00 87.75 91 THR A N 1
ATOM 726 C CA . THR A 1 91 ? 23.104 1.368 -30.902 1.00 87.75 91 THR A CA 1
ATOM 727 C C . THR A 1 91 ? 23.723 1.439 -29.508 1.00 87.75 91 THR A C 1
ATOM 729 O O . THR A 1 91 ? 22.996 1.566 -28.529 1.00 87.75 91 THR A O 1
ATOM 732 N N . ALA A 1 92 ? 25.053 1.445 -29.411 1.00 88.31 92 ALA A N 1
ATOM 733 C CA . ALA A 1 92 ? 25.772 1.550 -28.146 1.00 88.31 92 ALA A CA 1
ATOM 734 C C . ALA A 1 92 ? 25.529 2.897 -27.450 1.00 88.31 92 ALA A C 1
ATOM 736 O O . ALA A 1 92 ? 25.364 2.954 -26.232 1.00 88.31 92 ALA A O 1
ATOM 737 N N . THR A 1 93 ? 25.496 3.985 -28.223 1.00 90.19 93 THR A N 1
ATOM 738 C CA . THR A 1 93 ? 25.259 5.336 -27.701 1.00 90.19 93 THR A CA 1
ATOM 739 C C . THR A 1 93 ? 23.824 5.491 -27.208 1.00 90.19 93 THR A C 1
ATOM 741 O O . THR A 1 93 ? 23.614 6.013 -26.115 1.00 90.19 93 THR A O 1
ATOM 744 N N . ILE A 1 94 ? 22.849 4.991 -27.975 1.00 89.69 94 ILE A N 1
ATOM 745 C CA . ILE A 1 94 ? 21.432 5.015 -27.590 1.00 89.69 94 ILE A CA 1
ATOM 746 C C . ILE A 1 94 ? 21.208 4.143 -26.354 1.00 89.69 94 ILE A C 1
ATOM 748 O O . ILE A 1 94 ? 20.659 4.630 -25.372 1.00 89.69 94 ILE A O 1
ATOM 752 N N . ALA A 1 95 ? 21.708 2.904 -26.347 1.00 90.31 95 ALA A N 1
ATOM 753 C CA . ALA A 1 95 ? 21.598 2.017 -25.194 1.00 90.31 95 ALA A CA 1
ATOM 754 C C . ALA A 1 95 ? 22.172 2.668 -23.930 1.00 90.31 95 ALA A C 1
ATOM 756 O O . ALA A 1 95 ? 21.524 2.672 -22.891 1.00 90.31 95 ALA A O 1
ATOM 757 N N . ARG A 1 96 ? 23.348 3.301 -24.027 1.00 91.00 96 ARG A N 1
ATOM 758 C CA . ARG A 1 96 ? 23.954 4.023 -22.901 1.00 91.00 96 ARG A CA 1
ATOM 759 C C . ARG A 1 96 ? 23.091 5.193 -22.419 1.00 91.00 96 ARG A C 1
ATOM 761 O O . ARG A 1 96 ? 22.998 5.406 -21.212 1.00 91.00 96 ARG A O 1
ATOM 768 N N . ALA A 1 97 ? 22.495 5.959 -23.330 1.00 91.38 97 ALA A N 1
ATOM 769 C CA . ALA A 1 97 ? 21.611 7.068 -22.979 1.00 91.38 97 ALA A CA 1
ATOM 770 C C . ALA A 1 97 ? 20.325 6.583 -22.286 1.00 91.38 97 ALA A C 1
ATOM 772 O O . ALA A 1 97 ? 19.935 7.152 -21.264 1.00 91.38 97 ALA A O 1
ATOM 773 N N . GLU A 1 98 ? 19.720 5.502 -22.783 1.00 88.06 98 GLU A N 1
ATOM 774 C CA . GLU A 1 98 ? 18.546 4.862 -22.176 1.00 88.06 98 GLU A CA 1
ATOM 775 C C . GLU A 1 98 ? 18.863 4.311 -20.782 1.00 88.06 98 GLU A C 1
ATOM 777 O O . GLU A 1 98 ? 18.159 4.609 -19.817 1.00 88.06 98 GLU A O 1
ATOM 782 N N . THR A 1 99 ? 19.988 3.603 -20.630 1.00 91.50 99 THR A N 1
ATOM 783 C CA . THR A 1 99 ? 20.449 3.099 -19.330 1.00 91.50 99 THR A CA 1
ATOM 784 C C . THR A 1 99 ? 20.613 4.234 -18.316 1.00 91.50 99 THR A C 1
ATOM 786 O O . THR A 1 99 ? 20.135 4.128 -17.189 1.00 91.50 99 THR A O 1
ATOM 789 N N . LEU A 1 100 ? 21.254 5.345 -18.701 1.00 91.31 100 LEU A N 1
ATOM 790 C CA . LEU A 1 100 ? 21.442 6.501 -17.814 1.00 91.31 100 LEU A CA 1
ATOM 791 C C . LEU A 1 100 ? 20.116 7.182 -17.452 1.00 91.31 100 LEU A C 1
ATOM 793 O O . LEU A 1 100 ? 19.937 7.610 -16.312 1.00 91.31 100 LEU A O 1
ATOM 797 N N . THR A 1 101 ? 19.189 7.274 -18.405 1.00 89.94 101 THR A N 1
ATOM 798 C CA . THR A 1 101 ? 17.858 7.857 -18.187 1.00 89.94 101 THR A CA 1
ATOM 799 C C . THR A 1 101 ? 17.050 7.030 -17.194 1.00 89.94 101 THR A C 1
ATOM 801 O O . THR A 1 101 ? 16.454 7.588 -16.272 1.00 89.94 101 THR A O 1
ATOM 804 N N . ILE A 1 102 ? 17.074 5.705 -17.332 1.00 90.06 102 ILE A N 1
ATOM 805 C CA . ILE A 1 102 ? 16.369 4.789 -16.434 1.00 90.06 102 ILE A CA 1
ATOM 806 C C . ILE A 1 102 ? 16.989 4.790 -15.044 1.00 90.06 102 ILE A C 1
ATOM 808 O O . ILE A 1 102 ? 16.249 4.927 -14.076 1.00 90.06 102 ILE A O 1
ATOM 812 N N . PHE A 1 103 ? 18.320 4.753 -14.924 1.00 88.75 103 PHE A N 1
ATOM 813 C CA . PHE A 1 103 ? 18.969 4.899 -13.618 1.00 88.75 103 PHE A CA 1
ATOM 814 C C . PHE A 1 103 ? 18.554 6.193 -12.929 1.00 88.75 103 PHE A C 1
ATOM 816 O O . PHE A 1 103 ? 18.134 6.162 -11.780 1.00 88.75 103 PHE A O 1
ATOM 823 N N . ARG A 1 104 ? 18.569 7.321 -13.646 1.00 87.12 104 ARG A N 1
ATOM 824 C CA . ARG A 1 104 ? 18.127 8.598 -13.080 1.00 87.12 104 ARG A CA 1
ATOM 825 C C . ARG A 1 104 ? 16.660 8.572 -12.651 1.00 87.12 104 ARG A C 1
ATOM 827 O O . ARG A 1 104 ? 16.318 9.191 -11.655 1.00 87.12 104 ARG A O 1
ATOM 834 N N . ARG A 1 105 ? 15.793 7.886 -13.396 1.00 83.56 105 ARG A N 1
ATOM 835 C CA . ARG A 1 105 ? 14.360 7.776 -13.090 1.00 83.56 105 ARG A CA 1
ATOM 836 C C . ARG A 1 105 ? 14.076 6.859 -11.900 1.00 83.56 105 ARG A C 1
ATOM 838 O O . ARG A 1 105 ? 13.133 7.122 -11.167 1.00 83.56 105 ARG A O 1
ATOM 845 N N . LEU A 1 106 ? 14.884 5.818 -11.710 1.00 84.38 106 LEU A N 1
ATOM 846 C CA . LEU A 1 106 ? 14.803 4.916 -10.559 1.00 84.38 106 LEU A CA 1
ATOM 847 C C . LEU A 1 106 ? 15.382 5.548 -9.280 1.00 84.38 106 LEU A C 1
ATOM 849 O O . LEU A 1 106 ? 14.915 5.219 -8.195 1.00 84.38 106 LEU A O 1
ATOM 853 N N . ASP A 1 107 ? 16.360 6.451 -9.423 1.00 81.06 107 ASP A N 1
ATOM 854 C CA . ASP A 1 107 ? 17.082 7.118 -8.324 1.00 81.06 107 ASP A CA 1
ATOM 855 C C . ASP A 1 107 ? 16.443 8.460 -7.896 1.00 81.06 107 ASP A C 1
ATOM 857 O O . ASP A 1 107 ? 16.704 8.963 -6.810 1.00 81.06 107 ASP A O 1
ATOM 861 N N . ALA A 1 108 ? 15.596 9.067 -8.739 1.00 68.44 108 ALA A N 1
ATOM 862 C CA . ALA A 1 108 ? 14.963 10.368 -8.475 1.00 68.44 108 ALA A CA 1
ATOM 863 C C . ALA A 1 108 ? 13.737 10.328 -7.535 1.00 68.44 108 ALA A C 1
ATOM 865 O O . ALA A 1 108 ? 13.138 11.384 -7.316 1.00 68.44 108 ALA A O 1
ATOM 866 N N . ASN A 1 109 ? 13.379 9.156 -6.996 1.00 54.03 109 ASN A N 1
ATOM 867 C CA . ASN A 1 109 ? 12.271 8.964 -6.050 1.00 54.03 109 ASN A CA 1
ATOM 868 C C . ASN A 1 109 ? 12.770 8.485 -4.685 1.00 54.03 109 ASN A C 1
ATOM 870 O O . ASN A 1 109 ? 13.078 7.271 -4.579 1.00 54.03 109 ASN A O 1
#